Protein AF-A0A0M6XUB6-F1 (afdb_monomer_lite)

Structure (mmCIF, N/CA/C/O backbone):
data_AF-A0A0M6XUB6-F1
#
_entry.id   AF-A0A0M6XUB6-F1
#
loop_
_atom_site.group_PDB
_atom_site.id
_atom_site.type_symbol
_atom_site.label_atom_id
_atom_site.label_alt_id
_atom_site.label_comp_id
_atom_site.label_asym_id
_atom_site.label_entity_id
_atom_site.label_seq_id
_atom_site.pdbx_PDB_ins_code
_atom_site.Cartn_x
_atom_site.Cartn_y
_atom_site.Cartn_z
_atom_site.occupancy
_atom_site.B_iso_or_equiv
_atom_site.auth_seq_id
_atom_site.auth_comp_id
_atom_site.auth_asym_id
_atom_site.auth_atom_id
_atom_site.pdbx_PDB_model_num
ATOM 1 N N . MET A 1 1 ? 5.327 8.947 -17.527 1.00 55.00 1 MET A N 1
ATOM 2 C CA . MET A 1 1 ? 5.231 7.691 -16.745 1.00 55.00 1 MET A CA 1
ATOM 3 C C . MET A 1 1 ? 4.184 7.886 -15.661 1.00 55.00 1 MET A C 1
ATOM 5 O O . MET A 1 1 ? 4.171 8.956 -15.068 1.00 55.00 1 MET A O 1
ATOM 9 N N . GLN A 1 2 ? 3.290 6.918 -15.435 1.00 66.62 2 GLN A N 1
ATOM 10 C CA . GLN A 1 2 ? 2.373 6.977 -14.290 1.00 66.62 2 GLN A CA 1
ATOM 11 C C . GLN A 1 2 ? 3.162 6.641 -13.022 1.00 66.62 2 GLN A C 1
ATOM 13 O O . GLN A 1 2 ? 3.792 5.586 -12.958 1.00 66.62 2 GLN A O 1
ATOM 18 N N . ARG A 1 3 ? 3.166 7.557 -12.053 1.00 82.81 3 ARG A N 1
ATOM 19 C CA . ARG A 1 3 ? 3.782 7.354 -10.738 1.00 82.81 3 ARG A CA 1
ATOM 20 C C . ARG A 1 3 ? 2.759 6.667 -9.845 1.00 82.81 3 ARG A C 1
ATOM 22 O O . ARG A 1 3 ? 1.580 6.998 -9.909 1.00 82.81 3 ARG A O 1
ATOM 29 N N . HIS A 1 4 ? 3.205 5.715 -9.040 1.00 91.56 4 HIS A N 1
ATOM 30 C CA . HIS A 1 4 ? 2.347 5.015 -8.092 1.00 91.56 4 HIS A CA 1
ATOM 31 C C . HIS A 1 4 ? 2.857 5.281 -6.685 1.00 91.56 4 HIS A C 1
ATOM 33 O O . HIS A 1 4 ? 4.065 5.360 -6.464 1.00 91.56 4 HIS A O 1
ATOM 39 N N . PHE A 1 5 ? 1.935 5.415 -5.740 1.00 95.00 5 PHE A N 1
ATOM 40 C CA . PHE A 1 5 ? 2.264 5.685 -4.348 1.00 95.00 5 PHE A CA 1
ATOM 41 C C . PHE A 1 5 ? 1.526 4.701 -3.454 1.00 95.00 5 PHE A C 1
ATOM 43 O O . PHE A 1 5 ? 0.380 4.338 -3.726 1.00 95.00 5 PHE A O 1
ATOM 50 N N . VAL A 1 6 ? 2.185 4.282 -2.382 1.00 96.31 6 VAL A N 1
ATOM 51 C CA . VAL A 1 6 ? 1.605 3.421 -1.355 1.00 96.31 6 VAL A CA 1
ATOM 52 C C . VAL A 1 6 ? 1.710 4.140 -0.020 1.00 96.31 6 VAL A C 1
ATOM 54 O O . VAL A 1 6 ? 2.791 4.576 0.382 1.00 96.31 6 VAL A O 1
ATOM 57 N N . ALA A 1 7 ? 0.582 4.276 0.669 1.00 96.38 7 ALA A N 1
ATOM 58 C CA . ALA A 1 7 ? 0.535 4.795 2.024 1.00 96.38 7 ALA A CA 1
ATOM 59 C C . ALA A 1 7 ? 0.579 3.638 3.023 1.00 96.38 7 ALA A C 1
ATOM 61 O O . ALA A 1 7 ? -0.163 2.670 2.896 1.00 96.38 7 ALA A O 1
ATOM 62 N N . PHE A 1 8 ? 1.417 3.754 4.046 1.00 95.31 8 PHE A N 1
ATOM 63 C CA . PHE A 1 8 ? 1.540 2.795 5.135 1.00 95.31 8 PHE A CA 1
ATOM 64 C C . PHE A 1 8 ? 1.055 3.423 6.433 1.00 95.31 8 PHE A C 1
ATOM 66 O O . PHE A 1 8 ? 1.512 4.495 6.835 1.00 95.31 8 PHE A O 1
ATOM 73 N N . TYR A 1 9 ? 0.133 2.738 7.097 1.00 93.56 9 TYR A N 1
ATOM 74 C CA . TYR A 1 9 ? -0.445 3.159 8.360 1.00 93.56 9 TYR A CA 1
ATOM 75 C C . TYR A 1 9 ? 0.414 2.673 9.526 1.00 93.56 9 TYR A C 1
ATOM 77 O O . TYR A 1 9 ? 0.601 1.469 9.713 1.00 93.56 9 TYR A O 1
ATOM 85 N N . ARG A 1 10 ? 0.897 3.616 10.334 1.00 90.88 10 ARG A N 1
ATOM 86 C CA . ARG A 1 10 ? 1.695 3.399 11.554 1.00 90.88 10 ARG A CA 1
ATOM 87 C C . ARG A 1 10 ? 0.971 3.790 12.846 1.00 90.88 10 ARG A C 1
ATOM 89 O O . ARG A 1 10 ? 1.574 3.826 13.918 1.00 90.88 10 ARG A O 1
ATOM 96 N N . GLY A 1 11 ? -0.309 4.148 12.758 1.00 80.56 11 GLY A N 1
ATOM 97 C CA . GLY A 1 11 ? -1.106 4.512 13.928 1.00 80.56 11 GLY A CA 1
ATOM 98 C C . GLY A 1 11 ? -1.345 3.319 14.860 1.00 80.56 11 GLY A C 1
ATOM 99 O O . GLY A 1 11 ? -1.444 2.174 14.428 1.00 80.56 11 GLY A O 1
ATOM 100 N N . ARG A 1 12 ? -1.480 3.577 16.165 1.00 67.62 12 ARG A N 1
ATOM 101 C CA . ARG A 1 12 ? -1.741 2.547 17.196 1.00 67.62 12 ARG A CA 1
ATOM 102 C C . ARG A 1 12 ? -3.236 2.298 17.444 1.00 67.62 12 ARG A C 1
ATOM 104 O O . ARG A 1 12 ? -3.612 2.023 18.576 1.00 67.62 12 ARG A O 1
ATOM 111 N N . GLY A 1 13 ? -4.073 2.470 16.420 1.00 70.69 13 GLY A N 1
ATOM 112 C CA . GLY A 1 13 ? -5.529 2.584 16.546 1.00 70.69 13 GLY A CA 1
ATOM 113 C C . GLY A 1 13 ? -6.209 1.439 17.309 1.00 70.69 13 GLY A C 1
ATOM 114 O O . GLY A 1 13 ? -6.431 1.509 18.512 1.00 70.69 13 GLY A O 1
ATOM 115 N N . THR A 1 14 ? -6.621 0.409 16.583 1.00 77.50 14 THR A N 1
ATOM 116 C CA . THR A 1 14 ? -7.418 -0.725 17.071 1.00 77.50 14 THR A CA 1
ATOM 117 C C . THR A 1 14 ? -6.550 -1.827 17.694 1.00 77.50 14 THR A C 1
ATOM 119 O O . THR A 1 14 ? -5.342 -1.897 17.465 1.00 77.50 14 THR A O 1
ATOM 122 N N . LEU A 1 15 ? -7.162 -2.753 18.446 1.00 77.75 15 LEU A N 1
ATOM 123 C CA . LEU A 1 15 ? -6.464 -3.940 18.967 1.00 77.75 15 LEU A CA 1
ATOM 124 C C . LEU A 1 15 ? -5.851 -4.789 17.838 1.00 77.75 15 LEU A C 1
ATOM 126 O O . LEU A 1 15 ? -4.740 -5.292 17.987 1.00 77.75 15 LEU A O 1
ATOM 130 N N . ALA A 1 16 ? -6.537 -4.885 16.695 1.00 75.12 16 ALA A N 1
ATOM 131 C CA . ALA A 1 16 ? -6.035 -5.573 15.510 1.00 75.12 16 ALA A CA 1
ATOM 132 C C . ALA A 1 16 ? -4.732 -4.944 14.991 1.00 75.12 16 ALA A C 1
ATOM 134 O O . ALA A 1 16 ? -3.797 -5.673 14.668 1.00 75.12 16 ALA A O 1
ATOM 135 N N . ASP A 1 17 ? -4.623 -3.609 14.996 1.00 80.88 17 ASP A N 1
ATOM 136 C CA . ASP A 1 17 ? -3.388 -2.930 14.582 1.00 80.88 17 ASP A CA 1
ATOM 137 C C . ASP A 1 17 ? -2.212 -3.328 15.473 1.00 80.88 17 ASP A C 1
ATOM 139 O O . ASP A 1 17 ? -1.130 -3.631 14.976 1.00 80.88 17 ASP A O 1
ATOM 143 N N . ARG A 1 18 ? -2.441 -3.389 16.791 1.00 80.75 18 ARG A N 1
ATOM 144 C CA . ARG A 1 18 ? -1.414 -3.778 17.768 1.00 80.75 18 ARG A CA 1
ATOM 145 C C . ARG A 1 18 ? -0.977 -5.229 17.584 1.00 80.75 18 ARG A C 1
ATOM 147 O O . ARG A 1 18 ? 0.211 -5.515 17.703 1.00 80.75 18 ARG A O 1
ATOM 154 N N . ILE A 1 19 ? -1.915 -6.128 17.281 1.00 78.75 19 ILE A N 1
ATOM 155 C CA . ILE A 1 19 ? -1.617 -7.539 17.001 1.00 78.75 19 ILE A CA 1
ATOM 156 C C . ILE A 1 19 ? -0.748 -7.655 15.749 1.00 78.75 19 ILE A C 1
ATOM 158 O O . ILE A 1 19 ? 0.285 -8.317 15.802 1.00 78.75 19 ILE A O 1
ATOM 162 N N . VAL A 1 20 ? -1.118 -6.986 14.650 1.00 79.38 20 VAL A N 1
ATOM 163 C CA . VAL A 1 20 ? -0.330 -7.016 13.406 1.00 79.38 20 VAL A CA 1
ATOM 164 C C . VAL A 1 20 ? 1.060 -6.434 13.639 1.00 79.38 20 VAL A C 1
ATOM 166 O O . VAL A 1 20 ? 2.048 -7.068 13.279 1.00 79.38 20 VAL A O 1
ATOM 169 N N . GLN A 1 21 ? 1.160 -5.279 14.300 1.00 84.69 21 GLN A N 1
ATOM 170 C CA . GLN A 1 21 ? 2.444 -4.645 14.612 1.00 84.69 21 GLN A CA 1
ATOM 171 C C . GLN A 1 21 ? 3.355 -5.563 15.435 1.00 84.69 21 GLN A C 1
ATOM 173 O O . GLN A 1 21 ? 4.542 -5.701 15.141 1.00 84.69 21 GLN A O 1
ATOM 178 N N . TYR A 1 22 ? 2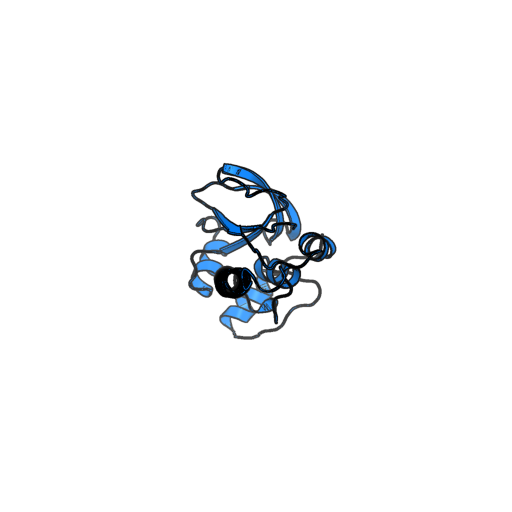.795 -6.229 16.447 1.00 80.31 22 TYR A N 1
ATOM 179 C CA . TYR A 1 22 ? 3.536 -7.156 17.295 1.00 80.31 22 TYR A CA 1
ATOM 180 C C . TYR A 1 22 ? 3.968 -8.419 16.537 1.00 80.31 22 TYR A C 1
ATOM 182 O O . TYR A 1 22 ? 5.148 -8.767 16.550 1.00 80.31 22 TYR A O 1
ATOM 190 N N . ALA A 1 23 ? 3.035 -9.079 15.844 1.00 72.19 23 ALA A N 1
ATOM 191 C CA . ALA A 1 23 ? 3.290 -10.325 15.121 1.00 72.19 23 ALA A CA 1
ATOM 192 C C . ALA A 1 23 ? 4.320 -10.140 13.998 1.00 72.19 23 ALA A C 1
ATOM 194 O O . ALA A 1 23 ? 5.208 -10.968 13.822 1.00 72.19 23 ALA A O 1
ATOM 195 N N . THR A 1 24 ? 4.237 -9.016 13.287 1.00 74.81 24 THR A N 1
ATOM 196 C CA . THR A 1 24 ? 5.116 -8.697 12.150 1.00 74.81 24 THR A CA 1
ATOM 197 C C . THR A 1 24 ? 6.380 -7.946 12.572 1.00 74.81 24 THR A C 1
ATOM 199 O O . THR A 1 24 ? 7.218 -7.627 11.733 1.00 74.81 24 THR A O 1
ATOM 202 N N . ARG A 1 25 ? 6.526 -7.648 13.875 1.00 83.00 25 ARG A N 1
ATOM 203 C CA . ARG A 1 25 ? 7.626 -6.850 14.449 1.00 83.00 25 ARG A CA 1
ATOM 204 C C . ARG A 1 25 ? 7.864 -5.544 13.679 1.00 83.00 25 ARG A C 1
ATOM 206 O O . ARG A 1 25 ? 9.001 -5.124 13.477 1.00 83.00 25 ARG A O 1
ATOM 213 N N . SER A 1 26 ? 6.779 -4.910 13.243 1.00 85.25 26 SER A N 1
ATOM 214 C CA . SER A 1 26 ? 6.783 -3.733 12.376 1.00 85.25 26 SER A CA 1
ATOM 215 C C . SER A 1 26 ? 5.892 -2.640 12.964 1.00 85.25 26 SER A C 1
ATOM 217 O O . SER A 1 26 ? 4.860 -2.951 13.554 1.00 85.25 26 SER A O 1
ATOM 219 N N . PRO A 1 27 ? 6.221 -1.345 12.799 1.00 87.81 27 PRO A N 1
ATOM 220 C CA . PRO A 1 27 ? 5.321 -0.269 13.208 1.00 87.81 27 PRO A CA 1
ATOM 221 C C . PRO A 1 27 ? 4.081 -0.155 12.307 1.00 87.81 27 PRO A C 1
ATOM 223 O O . PRO A 1 27 ? 3.155 0.577 12.650 1.00 87.81 27 PRO A O 1
ATOM 226 N N . PHE A 1 28 ? 4.047 -0.851 11.166 1.00 90.31 28 PHE A N 1
ATOM 227 C CA . PHE A 1 28 ? 2.975 -0.737 10.181 1.00 90.31 28 PHE A CA 1
ATOM 228 C C . PHE A 1 28 ? 1.944 -1.855 10.332 1.00 90.31 28 PHE A C 1
ATOM 230 O O . PHE A 1 28 ? 2.306 -3.030 10.345 1.00 90.31 28 PHE A O 1
ATOM 237 N N . SER A 1 29 ? 0.660 -1.496 10.400 1.00 87.50 29 SER A N 1
ATOM 238 C CA . SER A 1 29 ? -0.441 -2.472 10.475 1.00 87.50 29 SER A CA 1
ATOM 239 C C . SER A 1 29 ? -1.304 -2.539 9.220 1.00 87.50 29 SER A C 1
ATOM 241 O O . SER A 1 29 ? -2.056 -3.497 9.056 1.00 87.50 29 SER A O 1
ATOM 243 N N . HIS A 1 30 ? -1.217 -1.542 8.336 1.00 92.06 30 HIS A N 1
ATOM 244 C CA . HIS A 1 30 ? -2.063 -1.456 7.149 1.00 92.06 30 HIS A CA 1
ATOM 245 C C . HIS A 1 30 ? -1.376 -0.682 6.023 1.00 92.06 30 HIS A C 1
ATOM 247 O O . HIS A 1 30 ? -0.486 0.129 6.287 1.00 92.06 30 HIS A O 1
ATOM 253 N N . CYS A 1 31 ? -1.785 -0.912 4.778 1.00 94.69 31 CYS A N 1
ATOM 254 C CA . CYS A 1 31 ? -1.319 -0.137 3.632 1.00 94.69 31 CYS A CA 1
ATOM 255 C C . CYS A 1 31 ? -2.414 0.074 2.583 1.00 94.69 31 CYS A C 1
ATOM 257 O O . CYS A 1 31 ? -3.350 -0.719 2.471 1.00 94.69 31 CYS A O 1
ATOM 259 N N . GLU A 1 32 ? -2.271 1.144 1.809 1.00 96.56 32 GLU A N 1
ATOM 260 C CA . GLU A 1 32 ? -3.227 1.624 0.814 1.00 96.56 32 GLU A CA 1
ATOM 261 C C . GLU A 1 32 ? -2.499 1.987 -0.483 1.00 96.56 32 GLU A C 1
ATOM 263 O O . GLU A 1 32 ? -1.484 2.685 -0.442 1.00 96.56 32 GLU A O 1
ATOM 268 N N . LEU A 1 33 ? -3.017 1.552 -1.634 1.00 96.69 33 LEU A N 1
ATOM 269 C CA . LEU A 1 33 ? -2.571 2.053 -2.934 1.00 96.69 33 LEU A CA 1
ATOM 270 C C . LEU A 1 33 ? -3.245 3.402 -3.198 1.00 96.69 33 LEU A C 1
ATOM 272 O O . LEU A 1 33 ? -4.459 3.511 -3.064 1.00 96.69 33 LEU A O 1
ATOM 276 N N . ILE A 1 34 ? -2.488 4.420 -3.595 1.00 96.00 34 ILE A N 1
ATOM 277 C CA . ILE A 1 34 ? -3.020 5.768 -3.808 1.00 96.00 34 ILE A CA 1
ATOM 278 C C . ILE A 1 34 ? -3.232 6.034 -5.300 1.00 96.00 34 ILE A C 1
ATOM 280 O O . ILE A 1 34 ? -2.317 5.857 -6.110 1.00 96.00 34 ILE A O 1
ATOM 284 N N . ARG A 1 35 ? -4.413 6.549 -5.658 1.00 92.56 35 ARG A N 1
ATOM 285 C CA . ARG A 1 35 ? -4.686 7.093 -6.991 1.00 92.56 35 ARG A CA 1
ATOM 286 C C . ARG A 1 35 ? -4.189 8.531 -7.075 1.00 92.56 35 ARG A C 1
ATOM 288 O O . ARG A 1 35 ? -4.910 9.460 -6.722 1.00 92.56 35 ARG A O 1
ATOM 295 N N . ALA A 1 36 ? -2.970 8.732 -7.564 1.00 86.00 36 ALA A N 1
ATOM 296 C CA . ALA A 1 36 ? -2.443 10.076 -7.779 1.00 86.00 36 ALA A CA 1
ATOM 297 C C . ALA A 1 36 ? -1.518 10.147 -8.998 1.00 86.00 36 ALA A C 1
ATOM 299 O O . ALA A 1 36 ? -0.687 9.271 -9.216 1.00 86.00 36 ALA A O 1
ATOM 300 N N . ALA A 1 37 ? -1.649 11.220 -9.783 1.00 77.94 37 ALA A N 1
ATOM 301 C CA . ALA A 1 37 ? -0.734 11.523 -10.888 1.00 77.94 37 ALA A CA 1
ATOM 302 C C . ALA A 1 37 ? 0.544 12.242 -10.408 1.00 77.94 37 ALA A C 1
ATOM 304 O O . ALA A 1 37 ? 1.582 12.194 -11.069 1.00 77.94 37 ALA A O 1
ATOM 305 N N . THR A 1 38 ? 0.468 12.896 -9.249 1.00 84.31 38 THR A N 1
ATOM 306 C CA . THR A 1 38 ? 1.550 13.637 -8.593 1.00 84.31 38 THR A CA 1
ATOM 307 C C . THR A 1 38 ? 1.762 13.113 -7.174 1.00 84.31 38 THR A C 1
ATOM 309 O O . THR A 1 38 ? 0.842 12.511 -6.623 1.00 84.31 38 THR A O 1
ATOM 312 N N . PRO A 1 39 ? 2.931 13.350 -6.551 1.00 85.56 39 PRO A N 1
ATOM 313 C CA . PRO A 1 39 ? 3.158 12.975 -5.159 1.00 85.56 39 PRO A CA 1
ATOM 314 C C . PRO A 1 39 ? 2.091 13.582 -4.235 1.00 85.56 39 PRO A C 1
ATOM 316 O O . PRO A 1 39 ? 1.958 14.809 -4.210 1.00 85.56 39 PRO A O 1
ATOM 319 N N . PRO A 1 40 ? 1.324 12.757 -3.501 1.00 87.38 40 PRO A N 1
ATOM 320 C CA . PRO A 1 40 ? 0.356 13.256 -2.536 1.00 87.38 40 PRO A CA 1
ATOM 321 C C . PRO A 1 40 ? 1.084 13.844 -1.326 1.00 87.38 40 PRO A C 1
ATOM 323 O O . PRO A 1 40 ? 2.120 13.318 -0.901 1.00 87.38 40 PRO A O 1
ATOM 326 N N . ARG A 1 41 ? 0.555 14.932 -0.757 1.00 88.69 41 ARG A N 1
ATOM 327 C CA . ARG A 1 41 ? 1.117 15.521 0.464 1.00 88.69 41 ARG A CA 1
ATOM 328 C C . ARG A 1 41 ? 0.463 14.900 1.694 1.00 88.69 41 ARG A C 1
ATOM 330 O O . ARG A 1 41 ? -0.721 14.570 1.699 1.00 88.69 41 ARG A O 1
ATOM 337 N N . LEU A 1 42 ? 1.239 14.750 2.766 1.00 90.50 42 LEU A N 1
ATOM 338 C CA . LEU A 1 42 ? 0.672 14.374 4.060 1.00 90.50 42 LEU A CA 1
ATOM 339 C C . LEU A 1 42 ? -0.283 15.479 4.537 1.00 90.50 42 LEU A C 1
ATOM 341 O O . LEU A 1 42 ? 0.024 16.663 4.409 1.00 90.50 42 LEU A O 1
ATOM 345 N N . GLY A 1 43 ? -1.424 15.079 5.093 1.00 89.12 43 GLY A N 1
ATOM 346 C CA . GLY A 1 43 ? -2.530 15.969 5.461 1.00 89.12 43 GLY A CA 1
ATOM 347 C C . GLY A 1 43 ? -3.550 16.208 4.343 1.00 89.12 43 GLY A C 1
ATOM 348 O O . GLY A 1 43 ? -4.562 16.851 4.589 1.00 89.12 43 GLY A O 1
ATOM 349 N N . GLU A 1 44 ? -3.330 15.683 3.135 1.00 91.56 44 GLU A N 1
ATOM 350 C CA . GLU A 1 44 ? -4.329 15.735 2.064 1.00 91.56 44 GLU A CA 1
ATOM 351 C C . GLU A 1 44 ? -5.247 14.513 2.075 1.00 91.56 44 GLU A C 1
ATOM 353 O O . GLU A 1 44 ? -4.883 13.424 2.535 1.00 91.56 44 GLU A O 1
ATOM 358 N N . VAL A 1 45 ? -6.444 14.701 1.519 1.00 94.19 45 VAL A N 1
ATOM 359 C CA . VAL A 1 45 ? -7.354 13.606 1.194 1.00 94.19 45 VAL A CA 1
ATOM 360 C C . VAL A 1 45 ? -6.902 12.970 -0.114 1.00 94.19 45 VAL A C 1
ATOM 362 O O . VAL A 1 45 ? -6.790 13.644 -1.136 1.00 94.19 45 VAL A O 1
ATOM 365 N N . ALA A 1 46 ? -6.660 11.665 -0.079 1.00 95.19 46 ALA A N 1
ATOM 366 C CA . ALA A 1 46 ? -6.288 10.876 -1.241 1.00 95.19 46 ALA A CA 1
ATOM 367 C C . ALA A 1 46 ? -7.281 9.731 -1.455 1.00 95.19 46 ALA A C 1
ATOM 369 O O . ALA A 1 46 ? -7.728 9.098 -0.496 1.00 95.19 46 ALA A O 1
ATOM 370 N N . THR A 1 47 ? -7.583 9.433 -2.719 1.00 96.19 47 THR A N 1
ATOM 371 C CA . THR A 1 47 ? -8.361 8.248 -3.085 1.00 96.19 47 THR A CA 1
ATOM 372 C C . THR A 1 47 ? -7.472 7.017 -2.980 1.00 96.19 47 THR A C 1
ATOM 374 O O . THR A 1 47 ? -6.520 6.847 -3.746 1.00 96.19 47 THR A O 1
ATOM 377 N N . CYS A 1 48 ? -7.793 6.161 -2.020 1.00 96.81 48 CYS A N 1
ATOM 378 C CA . CYS A 1 48 ? -7.026 4.982 -1.656 1.00 96.81 48 CYS A CA 1
ATOM 379 C C . CYS A 1 48 ? -7.775 3.702 -2.024 1.00 96.81 48 CYS A C 1
ATOM 381 O O . CYS A 1 48 ? -9.003 3.662 -1.965 1.00 96.81 48 CYS A O 1
ATOM 383 N N . LEU A 1 49 ? -7.037 2.652 -2.377 1.00 96.62 49 LEU A N 1
ATOM 384 C CA . LEU A 1 49 ? -7.566 1.325 -2.662 1.00 96.62 49 LEU A CA 1
ATOM 385 C C . LEU A 1 49 ? -6.780 0.270 -1.893 1.00 96.62 49 LEU A C 1
ATOM 387 O O . LEU A 1 49 ? -5.562 0.137 -2.044 1.00 96.62 49 LEU A O 1
ATOM 391 N N . SER A 1 50 ? -7.502 -0.510 -1.092 1.00 93.56 50 SER A N 1
ATOM 392 C CA . SER A 1 50 ? -6.953 -1.660 -0.383 1.00 93.56 50 SER A CA 1
ATOM 393 C C . SER A 1 50 ? -8.052 -2.603 0.094 1.00 93.56 50 SER A C 1
ATOM 395 O O . SER A 1 50 ? -9.243 -2.291 0.045 1.00 93.56 50 SER A O 1
ATOM 397 N N . ALA A 1 51 ? -7.645 -3.758 0.609 1.00 89.81 51 ALA A N 1
ATOM 398 C CA . ALA A 1 51 ? -8.503 -4.627 1.399 1.00 89.81 51 ALA A CA 1
ATOM 399 C C . ALA A 1 51 ? -8.435 -4.202 2.866 1.00 89.81 51 ALA A C 1
ATOM 401 O O . ALA A 1 51 ? -7.340 -4.126 3.417 1.00 89.81 51 ALA A O 1
ATOM 402 N N . SER A 1 52 ? -9.558 -3.962 3.550 1.00 86.38 52 SER A N 1
ATOM 403 C CA . SER A 1 52 ? -9.504 -3.794 5.010 1.00 86.38 52 SER A CA 1
ATOM 404 C C . SER A 1 52 ? -10.671 -4.404 5.761 1.00 86.38 52 SER A C 1
ATOM 406 O O . SER A 1 52 ? -11.837 -4.208 5.428 1.00 86.38 52 SER A O 1
ATOM 408 N N . GLY A 1 53 ? -10.325 -5.086 6.855 1.00 77.06 53 GLY A N 1
ATOM 409 C CA . GLY A 1 53 ? -11.280 -5.801 7.695 1.00 77.06 53 GLY A CA 1
ATOM 410 C C . GLY A 1 53 ? -12.257 -4.902 8.426 1.00 77.06 53 GLY A C 1
ATOM 411 O O . GLY A 1 53 ? -13.315 -5.371 8.823 1.00 77.06 53 GLY A O 1
ATOM 412 N N . ARG A 1 54 ? -11.946 -3.607 8.561 1.00 81.25 54 ARG A N 1
ATOM 413 C CA . ARG A 1 54 ? -12.875 -2.627 9.140 1.00 81.25 54 ARG A CA 1
ATOM 414 C C . ARG A 1 54 ? -14.067 -2.356 8.229 1.00 81.25 54 ARG A C 1
ATOM 416 O O . ARG A 1 54 ? -15.133 -2.030 8.730 1.00 81.25 54 ARG A O 1
ATOM 423 N N . ASP A 1 55 ? -13.885 -2.513 6.922 1.00 84.62 55 ASP A N 1
ATOM 424 C CA . ASP A 1 55 ? -14.925 -2.271 5.924 1.00 84.62 55 ASP A CA 1
ATOM 425 C C . ASP A 1 55 ? -15.259 -3.567 5.148 1.00 84.62 55 ASP A C 1
ATOM 427 O O . ASP A 1 55 ? -15.897 -3.527 4.104 1.00 84.62 55 ASP A O 1
ATOM 431 N N . GLY A 1 56 ? -14.829 -4.728 5.662 1.00 81.44 56 GLY A N 1
ATOM 432 C CA . GLY A 1 56 ? -15.271 -6.057 5.222 1.00 81.44 56 GLY A CA 1
ATOM 433 C C . GLY A 1 56 ? -14.645 -6.619 3.941 1.00 81.44 56 GLY A C 1
ATOM 434 O O . GLY A 1 56 ? -14.880 -7.788 3.638 1.00 81.44 56 GLY A O 1
ATOM 435 N N . GLY A 1 57 ? -13.827 -5.859 3.210 1.00 88.50 57 GLY A N 1
ATOM 436 C CA . GLY A 1 57 ? -13.299 -6.310 1.918 1.00 88.50 57 GLY A CA 1
ATOM 437 C C . GLY A 1 57 ? -12.389 -5.319 1.206 1.00 88.50 57 GLY A C 1
ATOM 438 O O . GLY A 1 57 ? -11.936 -4.325 1.788 1.00 88.50 57 GLY A O 1
ATOM 439 N N . VAL A 1 58 ? -12.124 -5.620 -0.066 1.00 92.88 58 VAL A N 1
ATOM 440 C CA . VAL A 1 58 ? -11.466 -4.725 -1.023 1.00 92.88 58 VAL A CA 1
ATOM 441 C C . VAL A 1 58 ? -12.379 -3.557 -1.353 1.00 92.88 58 VAL A C 1
ATOM 443 O O . VAL A 1 58 ? -13.524 -3.744 -1.767 1.00 92.88 58 VAL A O 1
ATOM 446 N N . ARG A 1 59 ? -11.858 -2.343 -1.197 1.00 95.00 59 ARG A N 1
ATOM 447 C CA . ARG A 1 59 ? -12.611 -1.107 -1.391 1.00 95.00 59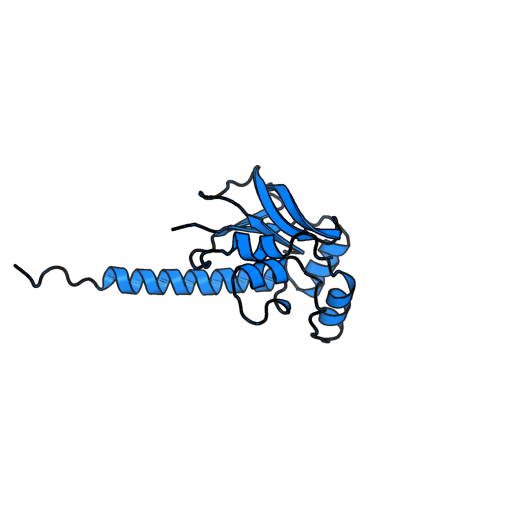 ARG A CA 1
ATOM 448 C C . ARG A 1 59 ? -11.747 0.011 -1.959 1.00 95.00 59 ARG A C 1
ATOM 450 O O . ARG A 1 59 ? -10.524 -0.018 -1.843 1.00 95.00 59 ARG A O 1
ATOM 457 N N . ILE A 1 60 ? -12.432 1.034 -2.460 1.00 96.94 60 ILE A N 1
ATOM 458 C CA . ILE A 1 60 ? -11.884 2.372 -2.675 1.00 96.94 60 ILE A CA 1
ATOM 459 C C . ILE A 1 60 ? -12.456 3.294 -1.596 1.00 96.94 60 ILE A C 1
ATOM 461 O O . ILE A 1 60 ? -13.649 3.227 -1.295 1.00 96.94 60 ILE A O 1
ATOM 465 N N . LYS A 1 61 ? -11.617 4.133 -0.989 1.00 95.88 61 LYS A N 1
ATOM 466 C CA . LYS A 1 61 ? -12.021 5.089 0.046 1.00 95.88 61 LYS A CA 1
ATOM 467 C C . LYS A 1 61 ? -11.151 6.334 -0.011 1.00 95.88 61 LYS A C 1
ATOM 469 O O . LYS A 1 61 ? -9.936 6.225 -0.131 1.00 95.88 61 LYS A O 1
ATOM 474 N N . ASP A 1 62 ? -11.766 7.497 0.146 1.00 96.56 62 ASP A N 1
ATOM 475 C CA . ASP A 1 62 ? -11.027 8.738 0.349 1.00 96.56 62 ASP A CA 1
ATOM 476 C C . ASP A 1 62 ? -10.542 8.814 1.803 1.00 96.56 62 ASP A C 1
ATOM 478 O O . ASP A 1 62 ? -11.318 8.645 2.749 1.00 96.56 62 ASP A O 1
ATOM 482 N N . ILE A 1 63 ? -9.234 8.999 1.981 1.00 94.69 63 ILE A N 1
ATOM 483 C CA . ILE A 1 63 ? -8.565 8.969 3.284 1.00 94.69 63 ILE A CA 1
ATOM 484 C C . ILE A 1 63 ? -7.706 10.220 3.434 1.00 94.69 63 ILE A C 1
ATOM 486 O O . ILE A 1 63 ? -6.874 10.514 2.581 1.00 94.69 63 ILE A O 1
ATOM 490 N N . GLU A 1 64 ? -7.864 10.918 4.557 1.00 95.44 64 GLU A N 1
ATOM 491 C CA . GLU A 1 64 ? -6.938 11.968 4.977 1.00 95.44 64 GLU A CA 1
ATOM 492 C C . GLU A 1 64 ? -5.632 11.340 5.495 1.00 95.44 64 GLU A C 1
ATOM 494 O O . GLU A 1 64 ? -5.605 10.641 6.517 1.00 95.44 64 GLU A O 1
ATOM 499 N N . LEU A 1 65 ? -4.533 11.565 4.773 1.00 94.19 65 LEU A N 1
ATOM 500 C CA . LEU A 1 65 ? -3.229 10.955 5.045 1.00 94.19 65 LEU A CA 1
ATOM 501 C C . LEU A 1 65 ? -2.443 11.759 6.087 1.00 94.19 65 LEU A C 1
ATOM 503 O O . LEU A 1 65 ? -1.402 12.345 5.789 1.00 94.19 65 LEU A O 1
ATOM 507 N N . THR A 1 66 ? -2.946 11.813 7.320 1.00 94.00 66 THR A N 1
ATOM 508 C CA . THR A 1 66 ? -2.347 12.635 8.380 1.00 94.00 66 THR A CA 1
ATOM 509 C C . THR A 1 66 ? -0.892 12.222 8.708 1.00 94.00 66 THR A C 1
ATOM 511 O O . THR A 1 66 ? -0.598 11.024 8.836 1.00 94.00 66 THR A O 1
ATOM 514 N N . PRO A 1 67 ? 0.041 13.183 8.890 1.00 91.56 67 PRO A N 1
ATOM 515 C CA . PRO A 1 67 ? 1.470 12.896 9.090 1.00 91.56 67 PRO A CA 1
ATOM 516 C C . PRO A 1 67 ? 1.803 12.024 10.313 1.00 91.56 67 PRO A C 1
ATOM 518 O O . PRO A 1 67 ? 2.817 11.322 10.344 1.00 91.56 67 PRO A O 1
ATOM 521 N N . ASP A 1 68 ? 0.968 12.064 11.350 1.00 91.12 68 ASP A N 1
ATOM 522 C CA . ASP A 1 68 ? 1.133 11.299 12.589 1.00 91.12 68 ASP A CA 1
ATOM 523 C C . ASP A 1 68 ? 0.844 9.800 12.404 1.00 91.12 68 ASP A C 1
ATOM 525 O O . ASP A 1 68 ? 1.403 8.967 13.122 1.00 91.12 68 ASP A O 1
ATOM 529 N N . LYS A 1 69 ? 0.009 9.445 11.420 1.00 92.12 69 LYS A N 1
ATOM 530 C CA . LYS A 1 69 ? -0.492 8.079 11.210 1.00 92.12 69 LYS A CA 1
ATOM 531 C C . LYS A 1 69 ? -0.011 7.432 9.929 1.00 92.12 69 LYS A C 1
ATOM 533 O O . LYS A 1 69 ? -0.027 6.205 9.864 1.00 92.12 69 LYS A O 1
ATOM 538 N N . TRP A 1 70 ? 0.411 8.213 8.943 1.00 94.88 70 TRP A N 1
ATOM 539 C CA . TRP A 1 70 ? 0.717 7.707 7.612 1.00 94.88 70 TRP A CA 1
ATOM 540 C C . TRP A 1 70 ? 2.138 8.043 7.176 1.00 94.88 70 TRP A C 1
ATOM 542 O O . TRP A 1 70 ? 2.697 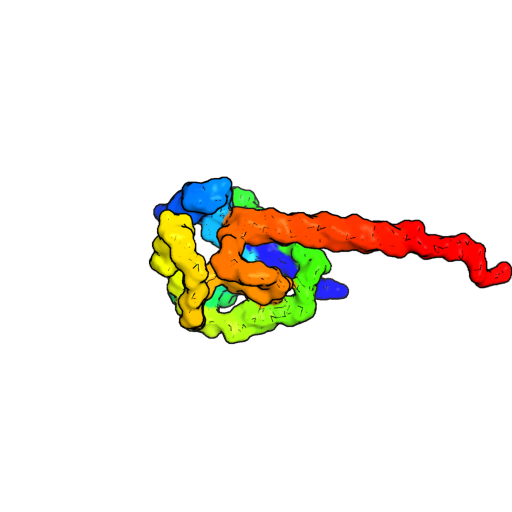9.083 7.520 1.00 94.88 70 TRP A O 1
ATOM 552 N N . CYS A 1 71 ? 2.712 7.141 6.390 1.00 94.38 71 CYS A N 1
ATOM 553 C CA . CYS A 1 71 ? 3.920 7.374 5.612 1.00 94.38 71 CYS A CA 1
ATOM 554 C C . CYS A 1 71 ? 3.611 7.048 4.153 1.00 94.38 71 CYS A C 1
ATOM 556 O O . CYS A 1 71 ? 3.016 6.011 3.881 1.00 94.38 71 CYS A O 1
ATOM 558 N N . ILE A 1 72 ? 4.008 7.913 3.227 1.00 94.56 72 ILE A N 1
ATOM 559 C CA . ILE A 1 72 ? 3.773 7.731 1.792 1.00 94.56 72 ILE A CA 1
ATOM 560 C C . ILE A 1 72 ? 5.102 7.353 1.145 1.00 94.56 72 ILE A C 1
ATOM 562 O O . ILE A 1 72 ? 6.113 8.004 1.400 1.00 94.56 72 ILE A O 1
ATOM 566 N N . TYR A 1 73 ? 5.090 6.320 0.308 1.00 94.00 73 TYR A N 1
ATOM 567 C CA . TYR A 1 73 ? 6.247 5.889 -0.469 1.00 94.00 73 TYR A CA 1
ATOM 568 C C . TYR A 1 73 ? 5.897 5.847 -1.947 1.00 94.00 73 TYR A C 1
ATOM 570 O O . TYR A 1 73 ? 4.831 5.368 -2.332 1.00 94.00 73 TYR A O 1
ATOM 578 N N . GLU A 1 74 ? 6.804 6.354 -2.770 1.00 92.75 74 GLU A N 1
ATOM 579 C CA . GLU A 1 74 ? 6.717 6.222 -4.217 1.00 92.75 74 GLU A CA 1
ATOM 580 C C . GLU A 1 74 ? 7.208 4.842 -4.660 1.00 92.75 74 GLU A C 1
ATOM 582 O O . GLU A 1 74 ? 8.184 4.321 -4.126 1.00 92.75 74 GLU A O 1
ATOM 587 N N . VAL A 1 75 ? 6.541 4.275 -5.663 1.00 93.12 75 VAL A N 1
ATOM 588 C CA . VAL A 1 75 ? 6.916 3.014 -6.304 1.00 93.12 75 VAL A CA 1
ATOM 589 C C . VAL A 1 75 ? 7.245 3.297 -7.769 1.00 93.12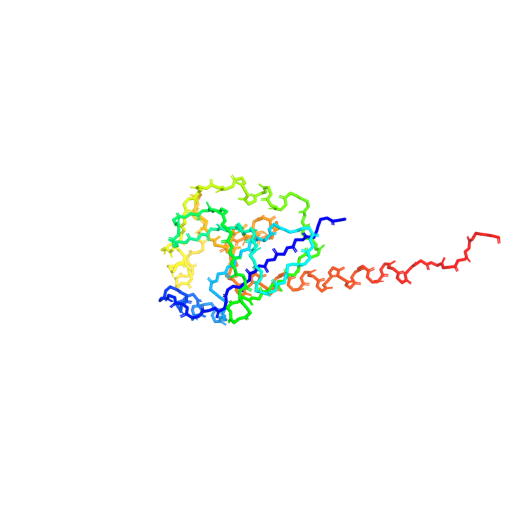 75 VAL A C 1
ATOM 591 O O . VAL A 1 75 ? 6.375 3.281 -8.642 1.00 93.12 75 VAL A O 1
ATOM 594 N N . THR A 1 76 ? 8.512 3.610 -8.040 1.00 90.00 76 THR A N 1
ATOM 595 C CA . THR A 1 76 ? 8.986 4.104 -9.350 1.00 90.00 76 THR A CA 1
ATOM 596 C C . THR A 1 76 ? 8.974 3.043 -10.452 1.00 90.00 76 THR A C 1
ATOM 598 O O . THR A 1 76 ? 8.916 3.379 -11.635 1.00 90.00 76 THR A O 1
ATOM 601 N N . TRP A 1 77 ? 8.998 1.769 -10.063 1.00 89.88 77 TRP A N 1
ATOM 602 C CA . TRP A 1 77 ? 9.023 0.595 -10.938 1.00 89.88 77 TRP A CA 1
ATOM 603 C C . TRP A 1 77 ? 7.637 -0.032 -11.158 1.00 89.88 77 TRP A C 1
ATOM 605 O O . TRP A 1 77 ? 7.516 -1.010 -11.896 1.00 89.88 77 TRP A O 1
ATOM 615 N N . ALA A 1 78 ? 6.588 0.498 -10.515 1.00 91.62 78 ALA A N 1
ATOM 616 C CA . ALA A 1 78 ? 5.259 -0.103 -10.550 1.00 91.62 78 ALA A CA 1
ATOM 617 C C . ALA A 1 78 ? 4.758 -0.292 -12.000 1.00 91.62 78 ALA A C 1
ATOM 619 O O . ALA A 1 78 ? 4.798 0.654 -12.798 1.00 91.62 78 ALA A O 1
ATOM 620 N N . PRO A 1 79 ? 4.244 -1.482 -12.368 1.00 91.31 79 PRO A N 1
ATOM 621 C CA . PRO A 1 79 ? 3.819 -1.731 -13.738 1.00 91.31 79 PRO A CA 1
ATOM 622 C C . PRO A 1 79 ? 2.601 -0.879 -14.109 1.00 91.31 79 PRO A C 1
ATOM 624 O O . PRO A 1 79 ? 1.747 -0.584 -13.270 1.00 91.31 79 PRO A O 1
ATOM 627 N N . ARG A 1 80 ? 2.422 -0.586 -15.402 1.00 90.19 80 ARG A N 1
ATOM 628 C CA . ARG A 1 80 ? 1.136 -0.064 -15.902 1.00 90.19 80 ARG A CA 1
ATOM 629 C C . ARG A 1 80 ? -0.004 -1.002 -15.496 1.00 90.19 80 ARG A C 1
ATOM 631 O O . ARG A 1 80 ? 0.187 -2.221 -15.437 1.00 90.19 80 ARG A O 1
ATOM 638 N N . GLY A 1 81 ? -1.185 -0.460 -15.221 1.00 91.56 81 GLY A N 1
ATOM 639 C CA . GLY A 1 81 ? -2.318 -1.277 -14.794 1.00 91.56 81 GLY A CA 1
ATOM 640 C C . GLY A 1 81 ? -2.317 -1.630 -13.299 1.00 91.56 81 GLY A C 1
ATOM 641 O O . GLY A 1 81 ? -3.019 -2.560 -12.916 1.00 91.56 81 GLY A O 1
ATOM 642 N N . THR A 1 82 ? -1.447 -1.029 -12.470 1.00 94.56 82 THR A N 1
ATOM 643 C CA . THR A 1 82 ? -1.353 -1.369 -11.031 1.00 94.56 82 THR A CA 1
ATOM 644 C C . THR A 1 82 ? -2.657 -1.060 -10.315 1.00 94.56 82 THR A C 1
ATOM 646 O O . THR A 1 82 ? -3.161 -1.919 -9.596 1.00 94.56 82 THR A O 1
ATOM 649 N N . TRP A 1 83 ? -3.232 0.120 -10.555 1.00 94.69 83 TRP A N 1
ATOM 650 C CA . TRP A 1 83 ? -4.531 0.481 -9.995 1.00 94.69 83 TRP A CA 1
ATOM 651 C C . TRP A 1 83 ? -5.622 -0.484 -10.458 1.00 94.69 83 TRP A C 1
ATOM 653 O O . TRP A 1 83 ? -6.309 -1.083 -9.640 1.00 94.69 83 TRP A O 1
ATOM 663 N N . GLU A 1 84 ? -5.707 -0.710 -11.764 1.00 95.25 84 GLU A N 1
ATOM 664 C CA . GLU A 1 84 ? -6.725 -1.525 -12.422 1.00 95.25 84 GLU A CA 1
ATOM 665 C C . GLU A 1 84 ? -6.684 -2.985 -11.949 1.00 95.25 84 GLU A C 1
ATOM 667 O O . GLU A 1 84 ? -7.722 -3.621 -11.782 1.00 95.25 84 GLU A O 1
ATOM 672 N N . ARG A 1 85 ? -5.490 -3.527 -11.668 1.00 95.19 85 ARG A N 1
ATOM 673 C CA . ARG A 1 85 ? -5.340 -4.867 -11.076 1.00 95.19 85 ARG A CA 1
ATOM 674 C C . ARG A 1 85 ? -5.928 -4.956 -9.675 1.00 95.19 85 ARG A C 1
ATOM 676 O O . ARG A 1 85 ? -6.513 -5.982 -9.340 1.00 95.19 85 ARG A O 1
ATOM 683 N N . ALA A 1 86 ? -5.740 -3.922 -8.861 1.00 94.31 86 ALA A N 1
ATOM 684 C CA . ALA A 1 86 ? -6.305 -3.879 -7.519 1.00 94.31 86 ALA A CA 1
ATOM 685 C C . ALA A 1 86 ? -7.824 -3.634 -7.576 1.00 94.31 86 ALA A C 1
ATOM 687 O O . ALA A 1 86 ? -8.591 -4.270 -6.858 1.00 94.31 86 ALA A O 1
ATOM 688 N N . GLU A 1 87 ? -8.261 -2.766 -8.487 1.00 95.06 87 GLU A N 1
ATOM 689 C CA . GLU A 1 87 ? -9.662 -2.421 -8.736 1.00 95.06 87 GLU A CA 1
ATOM 690 C C . GLU A 1 87 ? -10.484 -3.612 -9.234 1.00 95.06 87 GLU A C 1
ATOM 692 O O . GLU A 1 87 ? -11.620 -3.799 -8.805 1.00 95.06 87 GLU A O 1
ATOM 697 N N . ALA A 1 88 ? -9.886 -4.500 -10.031 1.00 95.06 88 ALA A N 1
ATOM 698 C CA . ALA A 1 88 ? -10.513 -5.751 -10.455 1.00 95.06 88 ALA A CA 1
ATOM 699 C C . ALA A 1 88 ? -10.892 -6.691 -9.290 1.00 95.06 88 ALA A C 1
ATOM 701 O O . ALA A 1 88 ? -11.599 -7.672 -9.512 1.00 95.06 88 ALA A O 1
ATOM 702 N N . ARG A 1 89 ? -10.420 -6.417 -8.065 1.00 92.88 89 ARG A N 1
ATOM 703 C CA . ARG A 1 89 ? -10.715 -7.184 -6.843 1.00 92.88 89 ARG A CA 1
ATOM 704 C C . ARG A 1 89 ? -11.762 -6.528 -5.950 1.00 92.88 89 ARG A C 1
ATOM 706 O O . ARG A 1 89 ? -12.001 -7.026 -4.854 1.00 92.88 89 ARG A O 1
ATOM 713 N N . LEU A 1 90 ? -12.367 -5.416 -6.371 1.00 92.88 90 LEU A N 1
ATOM 714 C CA . LEU A 1 90 ? -13.356 -4.702 -5.564 1.00 92.88 90 LEU A 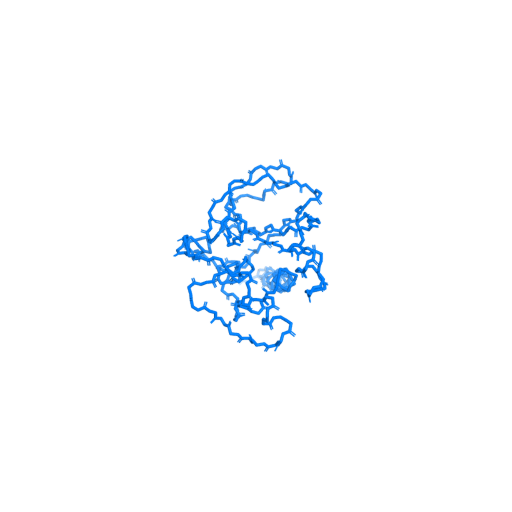CA 1
ATOM 715 C C . LEU A 1 90 ? -14.499 -5.606 -5.100 1.00 92.88 90 LEU A C 1
ATOM 717 O O . LEU A 1 90 ? -15.045 -6.394 -5.867 1.00 92.88 90 LEU A O 1
ATOM 721 N N . GLY A 1 91 ? -14.871 -5.459 -3.828 1.00 86.19 91 GLY A N 1
ATOM 722 C CA . GLY A 1 91 ? -15.932 -6.246 -3.205 1.00 86.19 91 GLY A CA 1
ATOM 723 C C . GLY A 1 91 ? -15.519 -7.657 -2.781 1.00 86.19 91 GLY A C 1
ATOM 724 O O . GLY A 1 91 ? -16.292 -8.308 -2.079 1.00 86.19 91 GLY A O 1
ATOM 725 N N . GLU A 1 92 ? -14.318 -8.134 -3.131 1.00 86.81 92 GLU A N 1
ATOM 726 C CA . GLU A 1 92 ? -13.825 -9.404 -2.594 1.00 86.81 92 GLU A CA 1
ATOM 727 C C . GLU A 1 92 ? -13.615 -9.290 -1.062 1.00 86.81 92 GLU A C 1
ATOM 729 O O . GLU A 1 92 ? -13.119 -8.264 -0.575 1.00 86.81 92 GLU A O 1
ATOM 734 N N . PRO A 1 93 ? -14.017 -10.305 -0.274 1.00 77.44 93 PRO A N 1
ATOM 735 C CA . PRO A 1 93 ? -14.044 -10.229 1.186 1.00 77.44 93 PRO A CA 1
ATOM 736 C C . PRO A 1 93 ? -12.649 -10.172 1.824 1.00 77.44 93 PRO A C 1
ATOM 738 O O . PRO A 1 93 ? -11.647 -10.615 1.256 1.00 77.44 93 PRO A O 1
ATOM 741 N N . TYR A 1 94 ? -12.596 -9.635 3.046 1.00 68.75 94 TYR A N 1
ATOM 742 C CA . TYR A 1 94 ? -11.358 -9.465 3.809 1.00 68.75 94 TYR A CA 1
ATOM 743 C C . TYR A 1 94 ? -11.032 -10.636 4.744 1.00 68.75 94 TYR A C 1
ATOM 745 O O . TYR A 1 94 ? -11.903 -11.141 5.455 1.00 68.75 94 TYR A O 1
ATOM 753 N N . GLU A 1 95 ? -9.735 -10.948 4.859 1.00 64.31 95 GLU A N 1
ATOM 754 C CA . GLU A 1 95 ? -9.201 -12.010 5.717 1.00 64.31 95 GLU A CA 1
ATOM 755 C C . GLU A 1 95 ? -8.456 -11.563 6.965 1.00 64.31 95 GLU A C 1
ATOM 757 O O . GLU A 1 95 ? -7.247 -11.351 6.944 1.00 64.31 95 GLU A O 1
ATOM 762 N N . LEU A 1 96 ? -9.148 -11.540 8.107 1.00 59.94 96 LEU A N 1
ATOM 763 C CA . LEU A 1 96 ? -8.487 -11.330 9.400 1.00 59.94 96 LEU A CA 1
ATOM 764 C C . LEU A 1 96 ? -8.003 -12.650 10.043 1.00 59.94 96 LEU A C 1
ATOM 766 O O . LEU A 1 96 ? -6.900 -12.722 10.580 1.00 59.94 96 LEU A O 1
ATOM 770 N N . TRP A 1 97 ? -8.813 -13.713 9.992 1.00 52.31 97 TRP A N 1
ATOM 771 C CA . TRP A 1 97 ? -8.618 -14.915 10.824 1.00 52.31 97 TRP A CA 1
ATOM 772 C C . TRP A 1 97 ? -7.610 -15.925 10.273 1.00 52.31 97 TRP A C 1
ATOM 774 O O . TRP A 1 97 ? -6.817 -16.481 11.030 1.00 52.31 97 TRP A O 1
ATOM 784 N N . SER A 1 98 ? -7.605 -16.150 8.961 1.00 53.38 98 SER A N 1
ATOM 785 C CA . SER A 1 98 ? -6.665 -17.063 8.300 1.00 53.38 98 SER A CA 1
ATOM 786 C C . SER A 1 98 ? -5.222 -16.547 8.371 1.00 53.38 98 SER A C 1
ATOM 788 O O . SER A 1 98 ? -4.305 -17.355 8.476 1.00 53.38 98 SER A O 1
ATOM 790 N N . MET A 1 99 ? -5.022 -15.224 8.420 1.00 55.66 99 MET A N 1
ATOM 791 C CA . MET A 1 99 ? -3.709 -14.591 8.574 1.00 55.66 99 MET A CA 1
ATOM 792 C C . MET A 1 99 ? -3.173 -14.642 10.008 1.00 55.66 99 MET A C 1
ATOM 794 O O . MET A 1 99 ? -2.014 -14.989 10.208 1.00 55.66 99 MET A O 1
ATOM 798 N N . VAL A 1 100 ? -3.986 -14.319 11.023 1.00 57.59 100 VAL A N 1
ATOM 799 C CA . VAL A 1 100 ? -3.541 -14.428 12.426 1.00 57.59 100 VAL A CA 1
ATOM 800 C C . VAL A 1 100 ? -3.110 -15.865 12.721 1.00 57.59 100 VAL A C 1
ATOM 802 O O . VAL A 1 100 ? -2.049 -16.074 13.301 1.00 57.59 100 VAL A O 1
ATOM 805 N N . LEU A 1 101 ? -3.860 -16.858 12.232 1.00 51.91 101 LEU A N 1
ATOM 806 C CA . LEU A 1 101 ? -3.449 -18.256 12.329 1.00 51.91 101 LEU A CA 1
ATOM 807 C C . LEU A 1 101 ? -2.255 -18.613 11.426 1.00 51.91 101 LEU A C 1
ATOM 809 O O . LEU A 1 101 ? -1.393 -19.350 11.883 1.00 51.91 101 LEU A O 1
ATOM 813 N N . SER A 1 102 ? -2.135 -18.118 10.191 1.00 55.66 102 SER A N 1
ATOM 814 C CA . SER A 1 102 ? -1.001 -18.472 9.313 1.00 55.66 102 SER A CA 1
ATOM 815 C C . SER A 1 102 ? 0.327 -17.850 9.751 1.00 55.66 102 SER A C 1
ATOM 817 O O . SER A 1 102 ? 1.367 -18.497 9.630 1.00 55.66 102 SER A O 1
ATOM 819 N N . GLN A 1 103 ? 0.291 -16.635 10.304 1.00 56.22 103 GLN A N 1
ATOM 820 C CA . GLN A 1 103 ? 1.442 -15.929 10.871 1.00 56.22 103 GLN A CA 1
ATOM 821 C C . GLN A 1 103 ? 1.854 -16.524 12.229 1.00 56.22 103 GLN A C 1
ATOM 823 O O . GLN A 1 103 ? 3.047 -16.641 12.495 1.00 56.22 103 GLN A O 1
ATOM 828 N N . LEU A 1 104 ? 0.900 -16.964 13.067 1.00 53.69 104 LEU A N 1
ATOM 829 C CA . LEU A 1 104 ? 1.198 -17.630 14.349 1.00 53.69 104 LEU A CA 1
ATOM 830 C C . LEU A 1 104 ? 1.575 -19.115 14.201 1.00 53.69 104 LEU A C 1
ATOM 832 O O . LEU A 1 104 ? 2.401 -19.602 14.967 1.00 53.69 104 LEU A O 1
ATOM 836 N N . PHE A 1 105 ? 1.001 -19.838 13.233 1.00 49.09 105 PHE A N 1
ATOM 837 C CA . PHE A 1 105 ? 1.180 -21.292 13.063 1.00 49.09 105 PHE A CA 1
ATOM 838 C C . PHE A 1 105 ? 1.953 -21.693 11.800 1.00 49.09 105 PHE A C 1
ATOM 840 O O . PHE A 1 105 ? 1.985 -22.871 11.449 1.00 49.09 105 PHE A O 1
ATOM 847 N N . ASN A 1 106 ? 2.582 -20.745 11.097 1.00 49.12 106 ASN A N 1
ATOM 848 C CA . ASN A 1 106 ? 3.359 -20.996 9.874 1.00 49.12 106 ASN A CA 1
ATOM 849 C C . ASN A 1 106 ? 2.557 -21.717 8.758 1.00 49.12 106 ASN A C 1
ATOM 851 O O . ASN A 1 106 ? 3.130 -22.301 7.835 1.00 49.12 106 ASN A O 1
ATOM 855 N N . PHE A 1 107 ? 1.221 -21.680 8.826 1.00 46.59 107 PHE A N 1
ATOM 856 C CA . PHE A 1 107 ? 0.314 -22.352 7.892 1.00 46.59 107 PHE A CA 1
ATOM 857 C C . PHE A 1 107 ? -0.005 -21.428 6.715 1.00 46.59 107 PHE A C 1
ATOM 859 O O . PHE A 1 107 ? -1.041 -20.775 6.633 1.00 46.59 107 PHE A O 1
ATOM 866 N N . ARG A 1 108 ? 0.964 -21.345 5.808 1.00 51.16 108 ARG A N 1
ATOM 867 C CA . ARG A 1 108 ? 1.047 -20.418 4.673 1.00 51.16 108 ARG A CA 1
ATOM 868 C C . ARG A 1 108 ? 0.121 -20.836 3.524 1.00 51.16 108 ARG A C 1
ATOM 870 O O . ARG A 1 108 ? 0.574 -21.375 2.519 1.00 51.16 108 ARG A O 1
ATOM 877 N N . ARG A 1 109 ? -1.192 -20.642 3.678 1.00 51.84 109 ARG A N 1
ATOM 878 C CA . ARG A 1 109 ? -2.172 -20.873 2.604 1.00 51.84 109 ARG A CA 1
ATOM 879 C C . ARG A 1 109 ? -2.939 -19.601 2.277 1.00 51.84 109 ARG A C 1
ATOM 881 O O . ARG A 1 109 ? -3.616 -19.047 3.136 1.00 51.84 109 ARG A O 1
ATOM 888 N N . GLN A 1 110 ? -2.884 -19.205 1.008 1.00 51.84 110 GLN A N 1
ATOM 889 C CA . GLN A 1 110 ? -3.813 -18.239 0.440 1.00 51.84 110 GLN A CA 1
ATOM 890 C C . GLN A 1 110 ? -5.219 -18.858 0.428 1.00 51.84 110 GLN A C 1
ATOM 892 O O . GLN A 1 110 ? -5.432 -19.923 -0.160 1.00 51.84 110 GLN A O 1
ATOM 897 N N . ALA A 1 111 ? -6.184 -18.210 1.076 1.00 56.34 111 ALA A N 1
ATOM 898 C CA . ALA A 1 111 ? -7.588 -18.538 0.874 1.00 56.34 111 ALA A CA 1
ATOM 899 C C . ALA A 1 111 ? -8.037 -17.870 -0.434 1.00 56.34 111 ALA A C 1
ATOM 901 O O . ALA A 1 111 ? -7.895 -16.663 -0.593 1.00 56.34 111 ALA A O 1
ATOM 902 N N . ARG A 1 112 ? -8.533 -18.644 -1.407 1.00 56.19 112 ARG A N 1
ATOM 903 C CA . ARG A 1 112 ? -9.013 -18.079 -2.681 1.00 56.19 112 ARG A CA 1
ATOM 904 C C . ARG A 1 112 ? -10.160 -17.089 -2.421 1.00 56.19 112 ARG A C 1
ATOM 906 O O . ARG A 1 112 ? -11.096 -17.436 -1.706 1.00 56.19 112 ARG A O 1
ATOM 913 N N . GLY A 1 113 ? -10.092 -15.908 -3.045 1.00 55.16 113 GLY A N 1
ATOM 914 C CA . GLY A 1 113 ? -11.154 -14.889 -3.033 1.00 55.16 113 GLY A CA 1
ATOM 915 C C . GLY A 1 113 ? -11.216 -14.038 -1.766 1.00 55.16 113 GLY A C 1
ATOM 916 O O . GLY A 1 113 ? -12.299 -13.660 -1.339 1.00 55.16 113 GLY A O 1
ATOM 917 N N . ARG A 1 114 ? -10.083 -13.848 -1.091 1.00 63.81 114 ARG A N 1
ATOM 918 C CA . ARG A 1 114 ? -10.027 -13.450 0.312 1.00 63.81 114 ARG A CA 1
ATOM 919 C C . ARG A 1 114 ? -8.714 -12.669 0.515 1.00 63.81 114 ARG A C 1
ATOM 921 O O . ARG A 1 114 ? -7.654 -13.282 0.515 1.00 63.81 114 ARG A O 1
ATOM 928 N N . TRP A 1 115 ? -8.774 -11.332 0.590 1.00 73.25 115 TRP A N 1
ATOM 929 C CA . TRP A 1 115 ? -7.594 -10.450 0.453 1.00 73.25 115 TRP A CA 1
ATOM 930 C C . TRP A 1 115 ? -7.192 -9.743 1.748 1.00 73.25 115 TRP A C 1
ATOM 932 O O . TRP A 1 115 ? -8.037 -9.217 2.478 1.00 73.25 115 TRP A O 1
ATOM 942 N N . PHE A 1 116 ? -5.882 -9.643 1.980 1.00 83.31 116 PHE A N 1
ATOM 943 C CA . PHE A 1 116 ? -5.286 -8.735 2.963 1.00 83.31 116 PHE A CA 1
ATOM 944 C C . PHE A 1 116 ? -4.761 -7.448 2.300 1.00 83.31 116 PHE A C 1
ATOM 946 O O . PHE A 1 116 ? -4.542 -7.405 1.089 1.00 83.31 116 PHE A O 1
ATOM 953 N N . CYS A 1 117 ? -4.546 -6.386 3.085 1.00 89.56 117 CYS A N 1
ATOM 954 C CA . CYS A 1 117 ? -4.146 -5.083 2.552 1.00 89.56 117 CYS A CA 1
ATOM 955 C C . CYS A 1 117 ? -2.817 -5.139 1.791 1.00 89.56 117 CYS A C 1
ATOM 957 O O . CYS A 1 117 ? -2.761 -4.763 0.622 1.00 89.56 117 CYS A O 1
ATOM 959 N N . SER A 1 118 ? -1.762 -5.675 2.409 1.00 89.94 118 SER A N 1
ATOM 960 C CA . SER A 1 118 ? -0.451 -5.795 1.765 1.00 89.94 118 SER A CA 1
ATOM 961 C C . SER A 1 118 ? -0.404 -6.877 0.697 1.00 89.94 118 SER A C 1
ATOM 963 O O . SER A 1 118 ? 0.325 -6.705 -0.271 1.00 89.94 118 SER A O 1
ATOM 965 N N . GLU A 1 119 ? -1.214 -7.935 0.798 1.00 90.50 119 GLU A N 1
ATOM 966 C CA . GLU A 1 119 ? -1.336 -8.937 -0.268 1.00 90.50 119 GLU A CA 1
ATOM 967 C C . GLU A 1 119 ? -1.925 -8.315 -1.535 1.00 90.50 119 GLU A C 1
ATOM 969 O O . GLU A 1 119 ? -1.386 -8.505 -2.625 1.00 90.50 119 GLU A O 1
ATOM 974 N N . LEU A 1 120 ? -3.007 -7.542 -1.402 1.00 92.31 120 LEU A N 1
ATOM 975 C CA . LEU A 1 120 ? -3.632 -6.880 -2.540 1.00 92.31 120 LEU A CA 1
ATOM 976 C C . LEU A 1 120 ? -2.673 -5.877 -3.187 1.00 92.31 120 LEU A C 1
ATOM 978 O O . LEU A 1 120 ? -2.536 -5.869 -4.409 1.00 92.31 120 LEU A O 1
ATOM 982 N N . VAL A 1 121 ? -1.977 -5.067 -2.382 1.00 94.38 121 VAL A N 1
ATOM 983 C CA . VAL A 1 121 ? -0.989 -4.112 -2.904 1.00 94.38 121 VAL A CA 1
ATOM 984 C C . VAL A 1 121 ? 0.192 -4.844 -3.555 1.00 94.38 121 VAL A C 1
ATOM 986 O O . VAL A 1 121 ? 0.591 -4.481 -4.659 1.00 94.38 121 VAL A O 1
ATOM 989 N N . ALA A 1 122 ? 0.716 -5.914 -2.952 1.00 93.25 122 ALA A N 1
ATOM 990 C CA . ALA A 1 122 ? 1.779 -6.730 -3.542 1.00 93.25 122 ALA A CA 1
ATOM 991 C C . ALA A 1 122 ? 1.343 -7.367 -4.873 1.00 93.25 122 ALA A C 1
ATOM 993 O O . ALA A 1 122 ? 2.083 -7.330 -5.857 1.00 93.25 122 ALA A O 1
ATOM 994 N N . HIS A 1 123 ? 0.115 -7.889 -4.938 1.00 94.00 123 HIS A N 1
ATOM 995 C CA . HIS A 1 123 ? -0.477 -8.433 -6.160 1.00 94.00 123 HIS A CA 1
ATOM 996 C C . HIS A 1 123 ? -0.621 -7.365 -7.247 1.00 94.00 123 HIS A C 1
ATOM 998 O O . HIS A 1 123 ? -0.245 -7.589 -8.401 1.00 94.00 123 HIS A O 1
ATOM 1004 N N . ALA A 1 124 ? -1.113 -6.182 -6.878 1.00 94.69 124 ALA A N 1
ATOM 1005 C CA . ALA A 1 124 ? -1.226 -5.041 -7.774 1.00 94.69 124 ALA A CA 1
ATOM 1006 C C . ALA A 1 124 ? 0.143 -4.634 -8.337 1.00 94.69 124 ALA A C 1
ATOM 1008 O O . ALA A 1 124 ? 0.261 -4.360 -9.533 1.00 94.69 124 ALA A O 1
ATOM 1009 N N . LEU A 1 125 ? 1.190 -4.681 -7.515 1.00 94.44 125 LEU A N 1
ATOM 1010 C CA . LEU A 1 125 ? 2.567 -4.390 -7.909 1.00 94.44 125 LEU A CA 1
ATOM 1011 C C . LEU A 1 125 ? 3.258 -5.528 -8.677 1.00 94.44 125 LEU A C 1
ATOM 1013 O O . LEU A 1 125 ? 4.328 -5.302 -9.228 1.00 94.44 125 LEU A O 1
ATOM 1017 N N . ARG A 1 126 ? 2.643 -6.714 -8.789 1.00 93.88 126 ARG A N 1
ATOM 1018 C CA . ARG A 1 126 ? 3.252 -7.935 -9.356 1.00 93.88 126 ARG A CA 1
ATOM 1019 C C . ARG A 1 126 ? 4.503 -8.405 -8.607 1.00 93.88 126 ARG A C 1
ATOM 1021 O O . ARG A 1 126 ? 5.437 -8.907 -9.223 1.00 93.88 126 ARG A O 1
ATOM 1028 N N . LEU A 1 127 ? 4.504 -8.260 -7.287 1.00 91.19 127 LEU A N 1
ATOM 1029 C CA . LEU A 1 127 ? 5.495 -8.928 -6.451 1.00 91.19 127 LEU A CA 1
ATOM 1030 C C . LEU A 1 127 ? 5.193 -10.427 -6.368 1.00 91.19 127 LEU A C 1
ATOM 1032 O O . LEU A 1 127 ? 4.027 -10.842 -6.347 1.00 91.19 127 LEU A O 1
ATOM 1036 N N . ASP A 1 128 ? 6.251 -11.227 -6.299 1.00 87.06 128 ASP A N 1
ATOM 1037 C CA . ASP A 1 128 ? 6.136 -12.674 -6.188 1.00 87.06 128 ASP A CA 1
ATOM 1038 C C . ASP A 1 128 ? 5.590 -13.089 -4.825 1.00 87.06 128 ASP A C 1
ATOM 1040 O O . ASP A 1 128 ? 5.940 -12.537 -3.787 1.00 87.06 128 ASP A O 1
ATOM 1044 N N . MET A 1 129 ? 4.731 -14.108 -4.833 1.00 82.00 129 MET A N 1
ATOM 1045 C CA . MET A 1 129 ? 4.109 -14.669 -3.633 1.00 82.00 129 MET A CA 1
ATOM 1046 C C . MET A 1 129 ? 3.490 -13.595 -2.697 1.00 82.00 129 MET A C 1
ATOM 1048 O O . MET A 1 129 ? 3.846 -13.498 -1.519 1.00 82.00 129 MET A O 1
ATOM 1052 N N . PRO A 1 130 ? 2.511 -12.807 -3.187 1.00 81.00 130 PRO A N 1
ATOM 1053 C CA . PRO A 1 130 ? 2.002 -11.613 -2.503 1.00 81.00 130 PRO A CA 1
ATOM 1054 C C . PRO A 1 130 ? 1.451 -11.873 -1.090 1.00 81.00 130 PRO A C 1
ATOM 1056 O O . PRO A 1 130 ? 1.502 -11.000 -0.227 1.00 81.00 130 PRO A O 1
ATOM 1059 N N . HIS A 1 131 ? 0.972 -13.090 -0.831 1.00 78.12 131 HIS A N 1
ATOM 1060 C CA . HIS A 1 131 ? 0.412 -13.527 0.448 1.00 78.12 131 HIS A CA 1
ATOM 1061 C C . HIS A 1 131 ? 1.442 -13.636 1.590 1.00 78.12 131 HIS A C 1
ATOM 1063 O O . HIS A 1 131 ? 1.046 -13.812 2.741 1.00 78.12 131 HIS A O 1
ATOM 1069 N N . PHE A 1 132 ? 2.748 -13.554 1.304 1.00 80.94 132 PHE A N 1
ATOM 1070 C CA . PHE A 1 132 ? 3.788 -13.550 2.341 1.00 80.94 132 PHE A CA 1
ATOM 1071 C C . PHE A 1 132 ? 4.084 -12.176 2.917 1.00 80.94 132 PHE A C 1
ATOM 1073 O O . PHE A 1 132 ? 4.649 -12.096 4.007 1.00 80.94 132 PHE A O 1
ATOM 1080 N N . TYR A 1 133 ? 3.736 -11.104 2.210 1.00 82.12 133 TYR A N 1
ATOM 1081 C CA . TYR A 1 133 ? 4.112 -9.776 2.654 1.00 82.12 133 TYR A CA 1
ATOM 1082 C C . TYR A 1 133 ? 3.186 -9.307 3.764 1.00 82.12 133 TYR A C 1
ATOM 1084 O O . TYR A 1 133 ? 2.014 -9.019 3.520 1.00 82.12 133 TYR A O 1
ATOM 1092 N N . ALA A 1 134 ? 3.725 -9.139 4.970 1.00 86.12 134 ALA A N 1
ATOM 1093 C CA . ALA A 1 134 ? 3.134 -8.229 5.937 1.00 86.12 134 ALA A CA 1
ATOM 1094 C C . ALA A 1 134 ? 3.341 -6.766 5.490 1.00 86.12 134 ALA A C 1
ATOM 1096 O O . ALA A 1 134 ? 4.192 -6.498 4.638 1.00 86.12 134 ALA A O 1
ATOM 1097 N N . PRO A 1 135 ? 2.648 -5.776 6.087 1.00 86.06 135 PRO A N 1
ATOM 1098 C CA . PRO A 1 135 ? 2.832 -4.371 5.716 1.00 86.06 135 PRO A CA 1
ATOM 1099 C C . PRO A 1 135 ? 4.287 -3.895 5.858 1.00 86.06 135 PRO A C 1
ATOM 1101 O O . PRO A 1 135 ? 4.782 -3.150 5.016 1.00 86.06 135 PRO A O 1
ATOM 1104 N N . GLY A 1 136 ? 5.002 -4.360 6.890 1.00 86.12 136 GLY A N 1
ATOM 1105 C CA . GLY A 1 136 ? 6.433 -4.079 7.058 1.00 86.12 136 GLY A CA 1
ATOM 1106 C C . GLY A 1 136 ? 7.321 -4.701 5.978 1.00 86.12 136 GLY A C 1
ATOM 1107 O O . GLY A 1 136 ? 8.231 -4.038 5.482 1.00 86.12 136 GLY A O 1
ATOM 1108 N N . ASP A 1 137 ? 7.044 -5.949 5.599 1.00 88.31 137 ASP A N 1
ATOM 1109 C CA . ASP A 1 137 ? 7.810 -6.667 4.575 1.00 88.31 137 ASP A CA 1
ATOM 1110 C C . ASP A 1 137 ? 7.570 -6.067 3.190 1.00 88.31 137 ASP A C 1
ATOM 1112 O O . ASP A 1 137 ? 8.510 -5.891 2.420 1.00 88.31 137 ASP A O 1
ATOM 1116 N N . LEU A 1 138 ? 6.322 -5.685 2.898 1.00 91.44 138 LEU A N 1
ATOM 1117 C CA . LEU A 1 138 ? 5.962 -4.996 1.663 1.00 91.44 138 LEU A CA 1
ATOM 1118 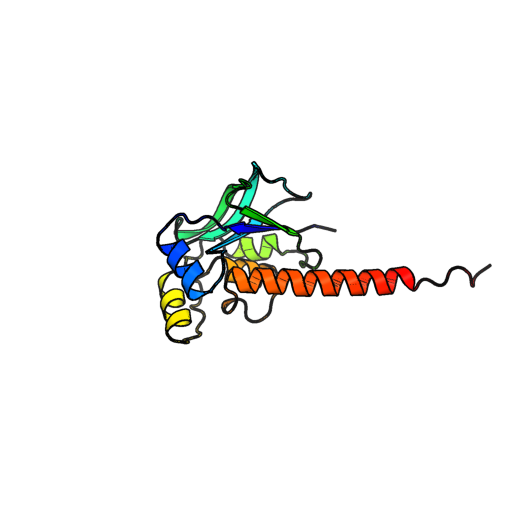C C . LEU A 1 138 ? 6.724 -3.677 1.528 1.00 91.44 138 LEU A C 1
ATOM 1120 O O . LEU A 1 138 ? 7.261 -3.390 0.462 1.00 91.44 138 LEU A O 1
ATOM 1124 N N . LEU A 1 139 ? 6.797 -2.878 2.599 1.00 92.50 139 LEU A N 1
ATOM 1125 C CA . LEU A 1 139 ? 7.559 -1.632 2.563 1.00 92.50 139 LEU A CA 1
ATOM 1126 C C . LEU A 1 139 ? 9.042 -1.889 2.273 1.00 92.50 139 LEU A C 1
ATOM 1128 O O . LEU A 1 139 ? 9.646 -1.150 1.498 1.00 92.50 139 LEU A O 1
ATOM 1132 N N . ARG A 1 140 ? 9.625 -2.926 2.883 1.00 91.38 140 ARG A N 1
ATOM 1133 C CA . ARG A 1 140 ? 11.019 -3.305 2.628 1.00 91.38 140 ARG A CA 1
ATOM 1134 C C . ARG A 1 140 ? 11.226 -3.679 1.163 1.00 91.38 140 ARG A C 1
ATOM 1136 O O . ARG A 1 140 ? 12.073 -3.081 0.518 1.00 91.38 140 ARG A O 1
ATOM 1143 N N . ALA A 1 141 ? 10.381 -4.556 0.623 1.00 92.00 141 ALA A N 1
ATOM 1144 C CA . ALA A 1 141 ? 10.441 -4.945 -0.783 1.00 92.00 141 ALA A CA 1
ATOM 1145 C C . ALA A 1 141 ? 10.294 -3.739 -1.725 1.00 92.00 141 ALA A C 1
ATOM 1147 O O . ALA A 1 141 ? 11.045 -3.607 -2.685 1.00 92.00 141 ALA A O 1
ATOM 1148 N N . ILE A 1 142 ? 9.374 -2.812 -1.436 1.00 93.31 142 ILE A N 1
ATOM 1149 C CA . ILE A 1 142 ? 9.222 -1.589 -2.234 1.00 93.31 142 ILE A CA 1
ATOM 1150 C C . ILE A 1 142 ? 10.507 -0.760 -2.242 1.00 93.31 142 ILE A C 1
ATOM 1152 O O . ILE A 1 142 ? 10.886 -0.275 -3.309 1.00 93.31 142 ILE A O 1
ATOM 1156 N N . ARG A 1 143 ? 11.166 -0.591 -1.089 1.00 92.00 143 ARG A N 1
ATOM 1157 C CA . ARG A 1 143 ? 12.424 0.163 -0.988 1.00 92.00 143 ARG A CA 1
ATOM 1158 C C . ARG A 1 143 ? 13.542 -0.520 -1.761 1.00 92.00 143 ARG A C 1
ATOM 1160 O O . ARG A 1 143 ? 14.080 0.099 -2.668 1.00 92.00 143 ARG A O 1
ATOM 1167 N N . ASP A 1 144 ? 13.778 -1.803 -1.500 1.00 90.88 144 ASP A N 1
ATOM 1168 C CA . ASP A 1 144 ? 14.856 -2.568 -2.133 1.00 90.88 144 ASP A CA 1
ATOM 1169 C C . ASP A 1 144 ? 14.737 -2.539 -3.671 1.00 90.88 144 ASP A C 1
ATOM 1171 O O . ASP A 1 144 ? 15.713 -2.292 -4.384 1.00 90.88 144 ASP A O 1
ATOM 1175 N N . HIS A 1 145 ? 13.519 -2.714 -4.202 1.00 90.62 145 HIS A N 1
ATOM 1176 C CA . HIS A 1 145 ? 13.261 -2.628 -5.642 1.00 90.62 145 HIS A CA 1
ATOM 1177 C C . HIS A 1 145 ? 13.398 -1.202 -6.194 1.00 90.62 145 HIS A C 1
ATOM 1179 O O . HIS A 1 145 ? 13.833 -1.027 -7.329 1.00 90.62 145 HIS A O 1
ATOM 1185 N N . THR A 1 146 ? 13.007 -0.183 -5.424 1.00 89.56 146 THR A N 1
ATOM 1186 C CA . THR A 1 146 ? 13.115 1.226 -5.838 1.00 89.56 146 THR A CA 1
ATOM 1187 C C . THR A 1 146 ? 14.567 1.670 -5.908 1.00 89.56 146 THR A C 1
ATOM 1189 O O . THR A 1 146 ? 14.950 2.284 -6.901 1.00 89.56 146 THR A O 1
ATOM 1192 N N . ASP A 1 147 ? 15.370 1.317 -4.909 1.00 89.38 147 ASP A N 1
ATOM 1193 C CA . ASP A 1 147 ? 16.796 1.632 -4.866 1.00 89.38 147 ASP A CA 1
ATOM 1194 C C . ASP A 1 147 ? 17.513 0.942 -6.035 1.00 89.38 147 ASP A C 1
ATOM 1196 O O . ASP A 1 147 ? 18.110 1.616 -6.871 1.00 89.38 147 ASP A O 1
ATOM 1200 N N . THR A 1 148 ? 17.291 -0.367 -6.214 1.00 88.94 148 THR A N 1
ATOM 1201 C CA . THR A 1 148 ? 17.835 -1.132 -7.354 1.00 88.94 148 THR A CA 1
ATOM 1202 C C . THR A 1 148 ? 17.443 -0.523 -8.706 1.00 88.94 148 THR A C 1
ATOM 1204 O O . THR A 1 148 ? 18.260 -0.427 -9.623 1.00 88.94 148 THR A O 1
ATOM 1207 N N . TRP A 1 149 ? 16.183 -0.106 -8.859 1.00 86.25 149 TRP A N 1
ATOM 1208 C CA . TRP A 1 149 ? 15.689 0.513 -10.090 1.00 86.25 149 TRP A CA 1
ATOM 1209 C C . TRP A 1 149 ? 16.342 1.871 -10.363 1.00 86.25 149 TRP A C 1
ATOM 1211 O O . TRP A 1 149 ? 16.674 2.180 -11.509 1.00 86.25 149 TRP A O 1
ATOM 1221 N N . ASN A 1 150 ? 16.521 2.686 -9.325 1.00 87.38 150 ASN A N 1
ATOM 1222 C CA . ASN A 1 150 ? 17.150 3.995 -9.443 1.00 87.38 150 ASN A CA 1
ATOM 1223 C C . ASN A 1 150 ? 18.642 3.866 -9.777 1.00 87.38 150 ASN A C 1
ATOM 1225 O O . ASN A 1 150 ? 19.104 4.553 -10.687 1.00 87.38 150 ASN A O 1
ATOM 1229 N N . ASP A 1 151 ? 19.353 2.941 -9.130 1.00 87.81 151 ASP A N 1
ATOM 1230 C CA . ASP A 1 151 ? 20.771 2.667 -9.387 1.00 87.81 151 ASP A CA 1
ATOM 1231 C C . ASP A 1 151 ? 21.001 2.176 -10.822 1.00 87.81 151 ASP A C 1
ATOM 1233 O O . ASP A 1 151 ? 21.890 2.664 -11.527 1.00 87.81 151 ASP A O 1
ATOM 1237 N N . ALA A 1 152 ? 20.153 1.258 -11.302 1.00 85.75 152 ALA A N 1
ATOM 1238 C CA . ALA A 1 152 ? 20.206 0.794 -12.684 1.00 85.75 152 ALA A CA 1
ATOM 1239 C C . ALA A 1 152 ? 19.990 1.957 -13.664 1.00 85.75 152 ALA A C 1
ATOM 1241 O O . ALA A 1 152 ? 20.748 2.116 -14.618 1.00 85.75 152 ALA A O 1
ATOM 1242 N N . ARG A 1 153 ? 18.988 2.813 -13.417 1.00 83.81 153 ARG A N 1
ATOM 1243 C CA . ARG A 1 153 ? 18.710 3.980 -14.268 1.00 83.81 153 ARG A CA 1
ATOM 1244 C C . ARG A 1 153 ? 19.851 4.991 -14.295 1.00 83.81 153 ARG A C 1
ATOM 1246 O O . ARG A 1 153 ? 20.119 5.520 -15.368 1.00 83.81 153 ARG A O 1
ATOM 1253 N N . ALA A 1 154 ? 20.486 5.264 -13.157 1.00 84.06 154 ALA A N 1
ATOM 1254 C CA . ALA A 1 154 ? 21.648 6.150 -13.092 1.00 84.06 154 ALA A CA 1
ATOM 1255 C C . ALA A 1 154 ? 22.812 5.578 -13.914 1.00 84.06 154 ALA A C 1
ATOM 1257 O O . ALA A 1 154 ? 23.344 6.258 -14.784 1.00 84.06 154 ALA A O 1
ATOM 1258 N N . SER A 1 155 ? 23.091 4.281 -13.751 1.00 81.25 155 SER A N 1
ATOM 1259 C CA . SER A 1 155 ? 24.153 3.580 -14.486 1.00 81.25 155 SER A CA 1
ATOM 1260 C C . SER A 1 155 ? 23.962 3.606 -16.011 1.00 81.25 155 SER A C 1
ATOM 1262 O O . SER A 1 155 ? 24.942 3.626 -16.749 1.00 81.25 155 SER A O 1
ATOM 1264 N N . PHE A 1 156 ? 22.715 3.610 -16.503 1.00 74.88 156 PHE A N 1
ATOM 1265 C CA . PHE A 1 156 ? 22.422 3.771 -17.935 1.00 74.88 156 PHE A CA 1
ATOM 1266 C C . PHE A 1 156 ? 22.447 5.232 -18.405 1.00 74.88 156 PHE A C 1
ATOM 1268 O O . PHE A 1 156 ? 22.737 5.476 -19.571 1.00 74.88 156 PHE A O 1
ATOM 1275 N N . ALA A 1 157 ? 22.137 6.197 -17.534 1.00 71.88 157 ALA A N 1
ATOM 1276 C CA . ALA A 1 157 ? 22.174 7.620 -17.872 1.00 71.88 157 ALA A CA 1
ATOM 1277 C C . ALA A 1 157 ? 23.613 8.156 -17.976 1.00 71.88 157 ALA A C 1
ATOM 1279 O O . ALA A 1 157 ? 23.886 8.982 -18.841 1.00 71.88 157 ALA A O 1
ATOM 1280 N N . ASP A 1 158 ? 24.530 7.635 -17.159 1.00 60.88 158 ASP A N 1
ATOM 1281 C CA . ASP A 1 158 ? 25.960 7.982 -17.183 1.00 60.88 158 ASP A CA 1
ATOM 1282 C C . ASP A 1 158 ? 26.740 7.260 -18.310 1.00 60.88 158 ASP A C 1
ATOM 1284 O O . ASP A 1 158 ? 27.946 7.449 -18.460 1.00 60.88 158 ASP A O 1
ATOM 1288 N N . GLY A 1 159 ? 26.062 6.409 -19.093 1.00 52.84 159 GLY A N 1
ATOM 1289 C CA . GLY A 1 159 ? 26.644 5.559 -20.137 1.00 52.84 159 GLY A CA 1
ATOM 1290 C C . GLY A 1 159 ? 26.442 6.030 -21.583 1.00 52.84 159 GLY A C 1
ATOM 1291 O O . GLY A 1 159 ? 26.805 5.283 -22.489 1.00 52.84 159 GLY A O 1
ATOM 1292 N N . GLU A 1 160 ? 25.872 7.215 -21.829 1.00 47.03 160 GLU A N 1
ATOM 1293 C CA . GLU A 1 160 ? 25.867 7.831 -23.167 1.00 47.03 160 GLU A CA 1
ATOM 1294 C C . GLU A 1 160 ? 27.273 8.384 -23.472 1.00 47.03 160 GLU A C 1
ATOM 1296 O O . GLU A 1 160 ? 27.719 9.316 -22.796 1.00 47.03 160 GLU A O 1
ATOM 1301 N N . PRO A 1 161 ? 28.015 7.835 -24.454 1.00 47.34 161 PRO A N 1
ATOM 1302 C CA . PRO A 1 161 ? 29.260 8.440 -24.888 1.00 47.34 161 PRO A CA 1
ATOM 1303 C C . PRO A 1 161 ? 28.927 9.710 -25.673 1.00 47.34 161 PRO A C 1
ATOM 1305 O O . PRO A 1 161 ? 28.531 9.657 -26.838 1.00 47.34 161 PRO A O 1
ATOM 1308 N N . ASP A 1 162 ? 29.122 10.857 -25.031 1.00 51.34 162 ASP A N 1
ATOM 1309 C CA . ASP A 1 162 ? 29.211 12.144 -25.708 1.00 51.34 162 ASP A CA 1
ATOM 1310 C C . ASP A 1 162 ? 30.290 12.054 -26.809 1.00 51.34 162 ASP A C 1
ATOM 1312 O O . ASP A 1 162 ? 31.489 11.982 -26.537 1.00 51.34 162 ASP A O 1
ATOM 1316 N N . GLY A 1 163 ? 29.850 12.045 -28.070 1.00 50.94 163 GLY A N 1
ATOM 1317 C CA . GLY A 1 163 ? 30.666 12.433 -29.221 1.00 50.94 163 GLY A CA 1
ATOM 1318 C C . GLY A 1 163 ? 31.446 11.334 -29.948 1.00 50.94 163 GLY A C 1
ATOM 1319 O O . GLY A 1 163 ? 32.671 11.337 -29.929 1.00 50.94 163 GLY A O 1
ATOM 1320 N N . LEU A 1 164 ? 30.761 10.495 -30.733 1.00 45.09 164 LEU A N 1
ATOM 1321 C CA . LEU A 1 164 ? 31.341 9.879 -31.941 1.00 45.09 164 LEU A CA 1
ATOM 1322 C C . LEU A 1 164 ? 30.303 9.782 -33.073 1.00 45.09 164 LEU A C 1
ATOM 1324 O O . LEU A 1 164 ? 29.982 8.704 -33.559 1.00 45.09 164 LEU A O 1
ATOM 1328 N N . ILE A 1 165 ? 29.770 10.926 -33.496 1.00 49.19 165 ILE A N 1
ATOM 1329 C CA . ILE A 1 165 ? 29.268 11.147 -34.862 1.00 49.19 165 ILE A CA 1
ATOM 1330 C C . ILE A 1 165 ? 29.246 12.657 -35.105 1.00 49.19 165 ILE A C 1
ATOM 1332 O O . ILE A 1 165 ? 28.389 13.366 -34.581 1.00 49.19 165 ILE A O 1
ATOM 1336 N N . GLY A 1 166 ? 30.225 13.132 -35.870 1.00 39.47 166 GLY A N 1
ATOM 1337 C CA . GLY A 1 166 ? 30.409 14.529 -36.259 1.00 39.47 166 GLY A CA 1
ATOM 1338 C C . GLY A 1 166 ? 31.728 14.704 -36.982 1.00 39.47 166 GLY A C 1
ATOM 1339 O O . GLY A 1 166 ? 32.759 14.683 -36.280 1.00 39.47 166 GLY A O 1
#

Foldseek 3Di:
DQKKKKKFWLDPPDPQQVLLCVLVVHSTQAMWIFPDSDDDDQQDWTFTWFADVVVFGTDTDTDRRHPVTIDMDIQRLADPCLVVQLVVLPPQGEDDDVVSCCSVVVVQDDDPSYDGGQLSNCVSRVHPPSSPDRSRNSVVVSVVVVVVVVVVVVVVVVPDPPDDDD

Secondary structure (DSSP, 8-state):
---EEEEEE----SHHHHHHHHHTTSS--EEEEE--SSPPPTTSEEEEEEEETTTTEEEEEEEE--TTTEEEEEETTPPTTHHHHHHTTTTPBB-SHHHHHHHHH----PPTT-B-HHHHHHHHHT-SSGGG--HHHHHHHHHHHHHHHHHHHHHHHTT--S-S--

InterPro domains:
  IPR038765 Papain-like cysteine peptidase superfamily [SSF54001] (13-126)

Radius of gyration: 17.54 Å; chains: 1; bounding box: 47×38×55 Å

Sequence (166 aa):
MQRHFVAFYRGRGTLADRIVQYATRSPFSHCELIRAATPPRLGEVATCLSASGRDGGVRIKDIELTPDKWCIYEVTWAPRGTWERAEARLGEPYELWSMVLSQLFNFRRQARGRWFCSELVAHALRLDMPHFYAPGDLLRAIRDHTDTWNDARASFADGEPDGLIG

pLDDT: mean 81.87, std 15.15, range [39.47, 96.94]

Organism: NCBI:txid282197